Protein AF-A5F9J2-F1 (afdb_monomer_lite)

Sequence (67 aa):
MTWDAVEGATQYNIYRDGAKVGESETNSYEDTGLTASTTYEYKVSAVNAVGESALSDKLPLTTQPST

Organism: Clostridium kluyveri (strain ATCC 8527 / DSM 555 / NBRC 12016 / NCIMB 10680 / K1) (NCBI:txid431943)

InterPro domains:
  IPR003961 Fibronectin type III [PF00041] (2-59)
  IPR003961 Fibro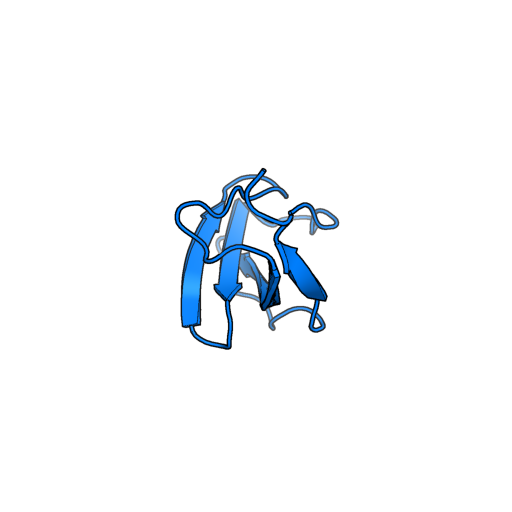nectin type III [PS50853] (1-66)
  IPR003961 Fibronectin type III [cd0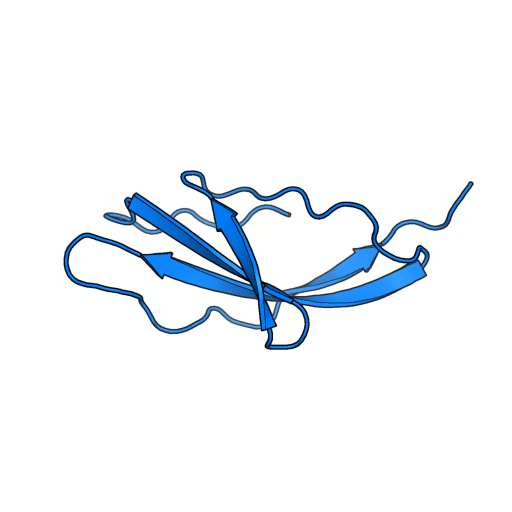0063] (2-63)
  IPR013783 Immunoglobulin-like fold [G3DSA:2.60.40.10] (1-64)
  IPR036116 Fibronectin type III superfamily [SSF49265] (2-63)

Secondary structure (DSSP, 8-state):
-B-PPPTT-SEEEEEETTEEEEEESSSB----SPPTT-EEEEEEEEEETTEEPPPPPPEEEEPPPP-

Structure (mmCIF, N/CA/C/O backbone):
data_AF-A5F9J2-F1
#
_entry.id   AF-A5F9J2-F1
#
loop_
_atom_site.group_PDB
_atom_site.id
_atom_site.type_symbol
_atom_site.label_atom_id
_atom_site.label_alt_id
_atom_site.label_comp_id
_atom_site.label_asym_id
_atom_site.label_entity_id
_atom_site.label_seq_id
_atom_site.pdbx_PDB_ins_code
_atom_site.Cartn_x
_atom_site.Cartn_y
_atom_site.Cartn_z
_atom_site.occupancy
_atom_site.B_iso_or_equiv
_atom_site.auth_seq_id
_atom_site.auth_comp_id
_atom_site.auth_asym_id
_atom_site.auth_atom_id
_atom_site.pdbx_PDB_model_num
ATOM 1 N N . MET A 1 1 ? 2.780 4.110 7.742 1.00 88.69 1 MET A N 1
ATOM 2 C CA . MET A 1 1 ? 3.285 2.743 7.481 1.00 88.69 1 MET A CA 1
ATOM 3 C C . MET A 1 1 ? 4.554 2.835 6.646 1.00 88.69 1 MET A C 1
ATOM 5 O O . MET A 1 1 ? 4.701 3.801 5.904 1.00 88.69 1 MET A O 1
ATOM 9 N N . THR A 1 2 ? 5.449 1.861 6.761 1.00 92.75 2 THR A N 1
ATOM 10 C CA . THR A 1 2 ? 6.679 1.764 5.960 1.00 92.75 2 THR A CA 1
ATOM 11 C C . THR A 1 2 ? 6.852 0.328 5.490 1.00 92.75 2 THR A C 1
ATOM 13 O O . THR A 1 2 ? 6.461 -0.591 6.211 1.00 92.75 2 THR A O 1
ATOM 16 N N . TRP A 1 3 ? 7.439 0.136 4.315 1.00 92.69 3 TRP A N 1
ATOM 17 C CA . TRP A 1 3 ? 7.736 -1.181 3.745 1.00 92.69 3 TRP A CA 1
ATOM 18 C C . TRP A 1 3 ? 9.132 -1.191 3.113 1.00 92.69 3 TRP A C 1
ATOM 20 O O . TRP A 1 3 ? 9.780 -0.148 2.994 1.00 92.69 3 TRP A O 1
ATOM 30 N N . ASP A 1 4 ? 9.611 -2.369 2.726 1.00 91.75 4 ASP A N 1
ATOM 31 C CA . ASP A 1 4 ? 10.897 -2.499 2.043 1.00 91.75 4 ASP A CA 1
ATOM 32 C C . ASP A 1 4 ? 10.807 -1.957 0.615 1.00 91.75 4 ASP A C 1
ATOM 34 O O . ASP A 1 4 ? 9.866 -2.251 -0.125 1.00 91.75 4 ASP A O 1
ATOM 38 N N . ALA A 1 5 ? 11.789 -1.147 0.221 1.00 92.31 5 ALA A N 1
ATOM 39 C CA . ALA A 1 5 ? 11.840 -0.616 -1.132 1.00 92.31 5 ALA A CA 1
ATOM 40 C C . ALA A 1 5 ? 12.080 -1.745 -2.148 1.00 92.31 5 ALA A C 1
ATOM 42 O O . ALA A 1 5 ? 12.938 -2.605 -1.951 1.00 92.31 5 ALA A O 1
ATOM 43 N N . VAL A 1 6 ? 11.346 -1.708 -3.258 1.00 94.44 6 VAL A N 1
ATOM 44 C CA . VAL A 1 6 ? 11.511 -2.626 -4.385 1.00 94.44 6 VAL A CA 1
ATOM 45 C C . VAL A 1 6 ? 12.417 -1.968 -5.422 1.00 94.44 6 VAL A C 1
ATOM 47 O O . VAL A 1 6 ? 12.157 -0.851 -5.873 1.00 94.44 6 VAL A O 1
ATOM 50 N N . GLU A 1 7 ? 13.494 -2.651 -5.806 1.00 93.56 7 GLU A N 1
ATOM 51 C CA . GLU A 1 7 ? 14.432 -2.142 -6.808 1.00 93.56 7 GLU A CA 1
ATOM 52 C C . GLU A 1 7 ? 13.727 -1.903 -8.153 1.00 93.56 7 GLU A C 1
ATOM 54 O O . GLU A 1 7 ? 12.982 -2.748 -8.650 1.00 93.56 7 GLU A O 1
ATOM 59 N N . GLY A 1 8 ? 13.949 -0.724 -8.739 1.00 92.75 8 GLY A N 1
ATOM 60 C CA . GLY A 1 8 ? 13.320 -0.323 -9.997 1.00 92.75 8 GLY A CA 1
ATOM 61 C C . GLY A 1 8 ? 11.861 0.129 -9.875 1.00 92.75 8 GLY A C 1
ATOM 62 O O . GLY A 1 8 ? 11.265 0.472 -10.896 1.00 92.75 8 GLY A O 1
ATOM 63 N N . ALA A 1 9 ? 11.283 0.163 -8.670 1.00 95.56 9 ALA A N 1
ATOM 64 C CA . ALA A 1 9 ? 10.001 0.817 -8.438 1.00 95.56 9 ALA A CA 1
ATOM 65 C C . ALA A 1 9 ? 10.156 2.340 -8.526 1.00 95.56 9 ALA A C 1
ATOM 67 O O . ALA A 1 9 ? 11.070 2.920 -7.939 1.00 95.56 9 ALA A O 1
ATOM 68 N N . THR A 1 10 ? 9.247 2.988 -9.247 1.00 96.19 10 THR A N 1
ATOM 69 C CA . THR A 1 10 ? 9.150 4.453 -9.328 1.00 96.19 10 THR A CA 1
ATOM 70 C C . THR A 1 10 ? 8.005 4.997 -8.483 1.00 96.19 10 THR A C 1
ATOM 72 O O . THR A 1 10 ? 7.970 6.184 -8.185 1.00 96.19 10 THR A O 1
ATOM 75 N N . GLN A 1 11 ? 7.054 4.138 -8.126 1.00 97.06 11 GLN A N 1
ATOM 76 C CA . GLN A 1 11 ? 5.885 4.463 -7.323 1.00 97.06 11 GLN A CA 1
ATOM 77 C C . GLN A 1 11 ? 5.389 3.191 -6.626 1.00 97.06 11 GLN A C 1
ATOM 79 O O . GLN A 1 11 ? 5.721 2.074 -7.020 1.00 97.06 11 GLN A O 1
ATOM 84 N N . TYR A 1 12 ? 4.575 3.365 -5.598 1.00 97.38 12 TYR A N 1
ATOM 85 C CA . TYR A 1 12 ? 3.853 2.315 -4.907 1.00 97.38 12 TYR A CA 1
ATOM 86 C C . TYR A 1 12 ? 2.371 2.664 -4.834 1.00 97.38 12 TYR A C 1
ATOM 88 O O . TYR A 1 12 ? 2.021 3.804 -4.528 1.00 97.38 12 TYR A O 1
ATOM 96 N N . ASN A 1 13 ? 1.502 1.681 -5.054 1.00 97.50 13 ASN A N 1
ATOM 97 C CA . ASN A 1 13 ? 0.074 1.810 -4.782 1.00 97.50 13 ASN A CA 1
ATOM 98 C C . ASN A 1 13 ? -0.227 1.215 -3.407 1.00 97.50 13 ASN A C 1
ATOM 100 O O . ASN A 1 13 ? 0.195 0.100 -3.100 1.00 97.50 13 ASN A O 1
ATOM 104 N N . ILE A 1 14 ? -0.983 1.945 -2.589 1.00 97.25 14 ILE A N 1
ATOM 105 C CA . ILE A 1 14 ? -1.361 1.532 -1.241 1.00 97.25 14 ILE A CA 1
ATOM 106 C C . ILE A 1 14 ? -2.824 1.120 -1.254 1.00 97.25 14 ILE A C 1
ATOM 108 O O . ILE A 1 14 ? -3.702 1.880 -1.673 1.00 97.25 14 ILE A O 1
ATOM 112 N N . TYR A 1 15 ? -3.082 -0.079 -0.750 1.00 96.69 15 TYR A N 1
ATOM 113 C CA . TYR A 1 15 ? -4.408 -0.654 -0.622 1.00 96.69 15 TYR A CA 1
ATOM 114 C C . TYR A 1 15 ? -4.743 -0.836 0.849 1.00 96.69 15 TYR A C 1
ATOM 116 O O . TYR A 1 15 ? -3.933 -1.384 1.593 1.00 96.69 15 TYR A O 1
ATOM 124 N N . ARG A 1 16 ? -5.948 -0.429 1.242 1.00 96.44 16 ARG A N 1
ATOM 125 C CA . ARG A 1 16 ? -6.534 -0.654 2.563 1.00 96.44 16 ARG A CA 1
ATOM 126 C C . ARG A 1 16 ? -7.830 -1.431 2.395 1.00 96.44 16 ARG A C 1
ATOM 128 O O . ARG A 1 16 ? -8.685 -1.036 1.605 1.00 96.44 16 ARG A O 1
ATOM 135 N N . ASP A 1 17 ? -7.945 -2.561 3.082 1.00 94.44 17 ASP A N 1
ATOM 136 C CA . ASP A 1 17 ? -9.104 -3.464 3.037 1.00 94.44 17 ASP A CA 1
ATOM 137 C C . ASP A 1 17 ? -9.514 -3.854 1.602 1.00 94.44 17 ASP A C 1
ATOM 139 O O . ASP A 1 17 ? -10.685 -4.032 1.272 1.00 94.44 17 ASP A O 1
ATOM 143 N N . GLY A 1 18 ? -8.517 -3.973 0.718 1.00 92.81 18 GLY A N 1
ATOM 144 C CA . GLY A 1 18 ? -8.691 -4.339 -0.689 1.00 92.81 18 GLY A CA 1
ATOM 145 C C . GLY A 1 18 ? -8.981 -3.178 -1.649 1.00 92.81 18 GLY A C 1
ATOM 146 O O . GLY A 1 18 ? -8.968 -3.40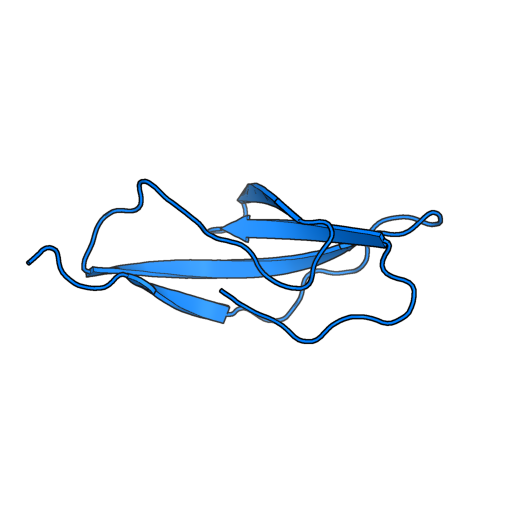2 -2.857 1.00 92.81 18 GLY A O 1
ATOM 147 N N . ALA A 1 19 ? -9.181 -1.951 -1.162 1.00 95.25 19 ALA A N 1
ATOM 148 C CA . ALA A 1 19 ? -9.367 -0.764 -1.998 1.00 95.25 19 ALA A CA 1
ATOM 149 C C . ALA A 1 19 ? -8.085 0.073 -2.070 1.00 95.25 19 ALA A C 1
ATOM 151 O O . ALA A 1 19 ? -7.416 0.263 -1.057 1.00 95.25 19 ALA A O 1
ATOM 152 N N . LYS A 1 20 ? -7.747 0.609 -3.250 1.00 95.56 20 LYS A N 1
ATOM 153 C CA . LYS A 1 20 ? -6.635 1.561 -3.389 1.00 95.56 20 LYS A CA 1
ATOM 154 C C . LYS A 1 20 ? -6.997 2.856 -2.661 1.00 95.56 20 LYS A C 1
ATOM 156 O O . LYS A 1 20 ? -7.998 3.483 -2.998 1.00 95.56 20 LYS A O 1
ATOM 161 N N . VAL A 1 21 ? -6.191 3.241 -1.678 1.00 96.44 21 VAL A N 1
ATOM 162 C CA . VAL A 1 21 ? -6.394 4.454 -0.867 1.00 96.44 21 VAL A CA 1
ATOM 163 C C . VAL A 1 21 ? -5.387 5.551 -1.176 1.00 96.44 21 VAL A C 1
ATOM 165 O O . VAL A 1 21 ? -5.643 6.714 -0.879 1.00 96.44 21 VAL A O 1
ATOM 168 N N . GLY A 1 22 ? -4.266 5.207 -1.808 1.00 95.69 22 GLY A N 1
ATOM 169 C CA . GLY A 1 22 ? -3.254 6.190 -2.146 1.00 95.69 22 GLY A CA 1
ATOM 170 C C . GLY A 1 22 ? -2.134 5.642 -3.008 1.00 95.69 22 GLY A C 1
ATOM 171 O O . GLY A 1 22 ? -2.099 4.464 -3.371 1.00 95.69 22 GLY A O 1
ATOM 172 N N . GLU A 1 23 ? -1.215 6.542 -3.318 1.00 96.56 23 GLU A N 1
ATOM 173 C CA . GLU A 1 23 ? 0.026 6.275 -4.028 1.00 96.56 23 GLU A CA 1
ATOM 174 C C . GLU A 1 23 ? 1.164 6.964 -3.277 1.00 96.56 23 GLU A C 1
ATOM 176 O O . GLU A 1 23 ? 0.948 7.983 -2.618 1.00 96.56 23 GLU A O 1
ATOM 181 N N . SER A 1 24 ? 2.369 6.413 -3.365 1.00 96.38 24 SER A N 1
ATOM 182 C CA . SER A 1 24 ? 3.571 7.030 -2.811 1.00 96.38 24 SER A CA 1
ATOM 183 C C . SER A 1 24 ? 4.756 6.824 -3.743 1.00 96.38 24 SER A C 1
ATOM 185 O O . SER A 1 24 ? 4.927 5.746 -4.302 1.00 96.38 24 SER A O 1
ATOM 187 N N . GLU A 1 25 ? 5.586 7.847 -3.915 1.00 95.56 25 GLU A N 1
ATOM 188 C CA . GLU A 1 25 ? 6.852 7.747 -4.659 1.00 95.56 25 GLU A CA 1
ATOM 189 C C . GLU A 1 25 ? 7.979 7.159 -3.793 1.00 95.56 25 GLU A C 1
ATOM 191 O O . GLU A 1 25 ? 9.032 6.771 -4.294 1.00 95.56 25 GLU A O 1
ATOM 196 N N . THR A 1 26 ? 7.757 7.064 -2.480 1.00 94.56 26 THR A N 1
ATOM 197 C CA . THR A 1 26 ? 8.701 6.508 -1.509 1.00 94.56 26 THR A CA 1
ATOM 198 C C . THR A 1 26 ? 8.122 5.258 -0.848 1.00 94.56 26 THR A C 1
ATOM 200 O O . THR A 1 26 ? 6.945 4.930 -0.988 1.00 94.56 26 THR A O 1
ATOM 203 N N . ASN A 1 27 ? 8.946 4.539 -0.088 1.00 93.31 27 ASN A N 1
ATOM 204 C CA . ASN A 1 27 ? 8.549 3.328 0.634 1.00 93.31 27 ASN A CA 1
ATOM 205 C C . ASN A 1 27 ? 7.820 3.613 1.968 1.00 93.31 27 ASN A C 1
ATOM 207 O O . ASN A 1 27 ? 7.918 2.849 2.936 1.00 93.31 27 ASN A O 1
ATOM 211 N N . SER A 1 28 ? 7.117 4.742 2.042 1.00 93.44 28 SER A N 1
ATOM 212 C CA . SER A 1 28 ? 6.329 5.150 3.197 1.00 93.44 28 SER A CA 1
ATOM 213 C C . SER A 1 28 ? 5.019 5.799 2.767 1.00 93.44 28 SER A C 1
ATOM 215 O O . SER A 1 28 ? 4.916 6.410 1.704 1.00 93.44 28 SER A O 1
ATOM 217 N N . TYR A 1 29 ? 3.996 5.651 3.604 1.00 94.69 29 TYR A N 1
ATOM 218 C CA . TYR A 1 29 ? 2.697 6.285 3.402 1.00 94.69 29 TYR A CA 1
ATOM 219 C C . TYR A 1 29 ? 2.053 6.618 4.743 1.00 94.69 29 TYR A C 1
ATOM 221 O O . TYR A 1 29 ? 2.056 5.801 5.676 1.00 94.69 29 TYR A O 1
ATOM 229 N N . GLU A 1 30 ? 1.508 7.825 4.836 1.00 93.25 30 GLU A N 1
ATOM 230 C CA . GLU A 1 30 ? 0.720 8.281 5.971 1.00 93.25 30 GLU A CA 1
ATOM 231 C C . GLU A 1 30 ? -0.761 8.202 5.608 1.00 93.25 30 GLU A C 1
ATOM 233 O O . GLU A 1 30 ? -1.234 8.902 4.717 1.00 93.25 30 GLU A O 1
ATOM 238 N N . ASP A 1 31 ? -1.485 7.327 6.303 1.00 92.25 31 ASP A N 1
ATOM 239 C CA . ASP A 1 31 ? -2.931 7.208 6.162 1.00 92.25 31 ASP A CA 1
ATOM 240 C C . ASP A 1 31 ? -3.606 8.003 7.286 1.00 92.25 31 ASP A C 1
ATOM 242 O O . ASP A 1 31 ? -3.346 7.765 8.470 1.00 92.25 31 ASP A O 1
ATOM 246 N N . THR A 1 32 ? -4.436 8.977 6.914 1.00 90.94 32 THR A N 1
ATOM 247 C CA . THR A 1 32 ? -5.058 9.941 7.834 1.00 90.94 32 THR A CA 1
ATOM 248 C C . THR A 1 32 ? -6.582 9.822 7.816 1.00 90.94 32 THR A C 1
ATOM 250 O O . THR A 1 32 ? -7.178 9.270 6.894 1.00 90.94 32 THR A O 1
ATOM 253 N N . GLY A 1 33 ? -7.243 10.325 8.864 1.00 89.25 33 GLY A N 1
ATOM 254 C CA . GLY A 1 33 ? -8.708 10.260 8.975 1.00 89.25 33 GLY A CA 1
ATOM 255 C C . GLY A 1 33 ? -9.258 8.870 9.322 1.00 89.25 33 GLY A C 1
ATOM 256 O O . GLY A 1 33 ? -10.451 8.622 9.161 1.00 89.25 33 GLY A O 1
ATOM 257 N N . LEU A 1 34 ? -8.405 7.964 9.803 1.00 92.19 34 LEU A N 1
ATOM 258 C CA . LEU A 1 34 ? -8.798 6.628 10.241 1.00 92.19 34 LEU A CA 1
ATOM 259 C C . LEU A 1 34 ? -9.517 6.655 11.592 1.00 92.19 34 LEU A C 1
ATOM 261 O O . LEU A 1 34 ? -9.152 7.407 12.497 1.00 92.19 34 LEU A O 1
ATOM 265 N N . THR A 1 35 ? -10.480 5.752 11.771 1.00 93.06 35 THR A N 1
ATOM 266 C CA . THR A 1 35 ? -11.047 5.469 13.094 1.00 93.06 35 THR A CA 1
ATOM 267 C C . THR A 1 35 ? -9.968 4.896 14.014 1.00 93.06 35 THR A C 1
ATOM 269 O O . THR A 1 35 ? -9.215 4.003 13.615 1.00 93.06 35 THR A O 1
ATOM 272 N N . ALA A 1 36 ? -9.887 5.417 15.238 1.00 92.50 36 ALA A N 1
ATOM 273 C CA . ALA A 1 36 ? -8.974 4.945 16.274 1.00 92.50 36 ALA A CA 1
ATOM 274 C C . ALA A 1 36 ? -9.304 3.517 16.737 1.00 92.50 36 ALA A C 1
ATOM 276 O O . ALA A 1 36 ? -10.429 3.044 16.566 1.00 92.50 36 ALA A O 1
ATOM 277 N N . SER A 1 37 ? -8.318 2.829 17.319 1.00 92.38 37 SER A N 1
ATOM 278 C CA . SER A 1 37 ? -8.452 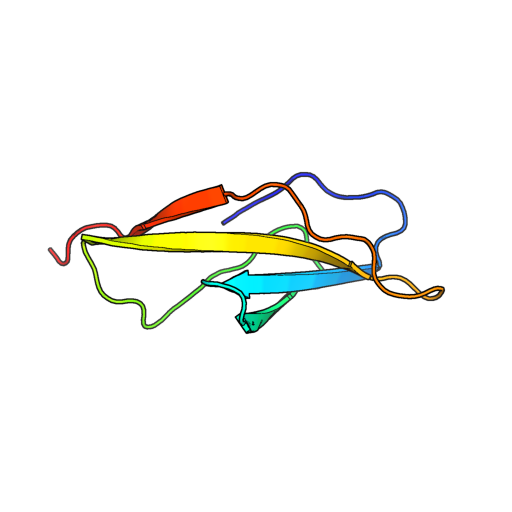1.448 17.816 1.00 92.38 37 SER A CA 1
ATOM 279 C C . SER A 1 37 ? -9.055 0.466 16.802 1.00 92.38 37 SER A C 1
ATOM 281 O O . SER A 1 37 ? -9.731 -0.489 17.178 1.00 92.38 37 SER A O 1
ATOM 283 N N . THR A 1 38 ? -8.820 0.701 15.511 1.00 94.12 38 THR A N 1
ATOM 284 C CA . THR A 1 38 ? -9.362 -0.100 14.411 1.00 94.12 38 THR A CA 1
ATOM 285 C C . THR A 1 38 ? -8.215 -0.748 13.651 1.00 94.12 38 THR A C 1
ATOM 287 O O . THR A 1 38 ? -7.221 -0.092 13.333 1.00 94.12 38 THR A O 1
ATOM 290 N N . THR A 1 39 ? -8.340 -2.047 13.384 1.00 93.56 39 THR A N 1
ATOM 291 C CA . THR A 1 39 ? -7.392 -2.786 12.548 1.00 93.56 39 THR A CA 1
ATOM 292 C C . THR A 1 39 ? -7.795 -2.659 11.090 1.00 93.56 39 THR A C 1
ATOM 294 O O . THR A 1 39 ? -8.923 -2.986 10.734 1.00 93.56 39 THR A O 1
ATOM 297 N N . TYR A 1 40 ? -6.849 -2.230 10.263 1.00 94.62 40 TYR A N 1
ATOM 298 C CA . TYR A 1 40 ? -6.987 -2.167 8.814 1.00 94.62 40 TYR A CA 1
ATOM 299 C C . TYR A 1 40 ? -5.976 -3.112 8.162 1.00 94.62 40 TYR A C 1
ATOM 301 O O . TYR A 1 40 ? -4.851 -3.265 8.654 1.00 94.62 40 TYR A O 1
ATOM 309 N N . GLU A 1 41 ? -6.362 -3.743 7.055 1.00 95.44 41 GLU A N 1
ATOM 310 C CA . GLU A 1 41 ? -5.466 -4.599 6.277 1.00 95.44 41 GLU A CA 1
ATOM 311 C C . GLU A 1 41 ? -4.811 -3.799 5.153 1.00 95.44 41 GLU A C 1
ATOM 313 O O . GLU A 1 41 ? -5.480 -3.407 4.195 1.00 95.44 41 GLU A O 1
ATOM 318 N N . TYR A 1 42 ? -3.493 -3.609 5.228 1.00 95.44 42 TYR A N 1
ATOM 319 C CA . TYR A 1 42 ? -2.747 -2.926 4.178 1.00 95.44 42 TYR A CA 1
ATOM 320 C C . TYR A 1 42 ? -2.043 -3.899 3.243 1.00 95.44 42 TYR A C 1
ATOM 322 O O . TYR A 1 42 ? -1.515 -4.932 3.663 1.00 95.44 42 TYR A O 1
ATOM 330 N N . LYS A 1 43 ? -2.017 -3.545 1.961 1.00 96.56 43 LYS A N 1
ATOM 331 C CA . LYS A 1 43 ? -1.173 -4.168 0.941 1.00 96.56 43 LYS A CA 1
ATOM 332 C C . LYS A 1 43 ? -0.547 -3.089 0.078 1.00 96.56 43 LYS A C 1
ATOM 334 O O . LYS A 1 43 ? -1.140 -2.030 -0.117 1.00 96.56 43 LYS A O 1
ATOM 339 N N . VAL A 1 44 ? 0.622 -3.385 -0.467 1.00 96.94 44 VAL A N 1
ATOM 340 C CA . VAL A 1 44 ? 1.350 -2.471 -1.343 1.00 96.94 44 VAL A CA 1
ATOM 341 C C . VAL A 1 44 ? 1.754 -3.204 -2.614 1.00 96.94 44 VAL A C 1
ATOM 343 O O . VAL A 1 44 ? 2.157 -4.361 -2.555 1.00 96.94 44 VAL A O 1
ATOM 346 N N . SER A 1 45 ? 1.657 -2.549 -3.761 1.00 96.88 45 SER A N 1
ATOM 347 C CA . SER A 1 45 ? 2.275 -2.998 -5.015 1.00 96.88 45 SER A CA 1
ATOM 348 C C . SER A 1 45 ? 3.286 -1.960 -5.482 1.00 96.88 45 SER A C 1
ATOM 350 O O . SER A 1 45 ? 3.120 -0.762 -5.252 1.00 96.88 45 SER A O 1
ATOM 352 N N . ALA A 1 46 ? 4.349 -2.428 -6.126 1.00 97.25 46 ALA A N 1
ATOM 353 C CA . ALA A 1 46 ? 5.334 -1.582 -6.775 1.00 97.25 46 ALA A CA 1
ATOM 354 C C . ALA A 1 46 ? 4.894 -1.286 -8.209 1.00 97.25 46 ALA A C 1
ATOM 356 O O . ALA A 1 46 ? 4.399 -2.163 -8.913 1.00 97.25 46 ALA A O 1
ATOM 357 N N . VAL A 1 47 ? 5.110 -0.059 -8.656 1.00 96.88 47 VAL A N 1
ATOM 358 C CA . VAL A 1 47 ? 4.806 0.407 -10.006 1.00 96.88 47 VAL A CA 1
ATOM 359 C C . VAL A 1 47 ? 6.087 0.934 -10.632 1.00 96.88 47 VAL A C 1
ATOM 361 O O . VAL A 1 47 ? 6.862 1.650 -9.994 1.00 96.88 47 VAL A O 1
ATOM 364 N N . ASN A 1 48 ? 6.314 0.576 -11.889 1.00 95.75 48 ASN A N 1
ATOM 365 C CA . ASN A 1 48 ? 7.378 1.126 -12.715 1.00 95.75 48 ASN A CA 1
ATOM 366 C C . ASN A 1 48 ? 6.885 1.358 -14.152 1.00 95.75 48 ASN A C 1
ATOM 368 O O . ASN A 1 48 ? 5.711 1.162 -14.461 1.00 95.75 48 ASN A O 1
ATOM 372 N N . ALA A 1 49 ? 7.787 1.758 -15.051 1.00 94.38 49 ALA A N 1
ATOM 373 C CA . ALA A 1 49 ? 7.451 2.037 -16.449 1.00 94.38 49 ALA A CA 1
ATOM 374 C C . ALA A 1 49 ? 6.877 0.829 -17.224 1.00 94.38 49 ALA A C 1
ATOM 376 O O . ALA A 1 49 ? 6.267 1.018 -18.274 1.00 94.38 49 ALA A O 1
ATOM 377 N N . VAL A 1 50 ? 7.083 -0.399 -16.736 1.00 95.31 50 VAL A N 1
ATOM 378 C CA . VAL A 1 50 ? 6.550 -1.632 -17.338 1.00 95.31 50 VAL A CA 1
ATOM 379 C C . VAL A 1 50 ? 5.134 -1.923 -16.834 1.00 95.31 50 VAL A C 1
ATOM 381 O O . VAL A 1 50 ? 4.331 -2.497 -17.568 1.00 95.31 50 VAL A O 1
ATOM 384 N N . GLY A 1 51 ? 4.812 -1.513 -15.606 1.00 94.56 51 GLY A N 1
ATOM 385 C CA . GLY A 1 51 ? 3.491 -1.674 -15.011 1.00 94.56 51 GLY A CA 1
ATOM 386 C C . GLY A 1 51 ? 3.538 -1.879 -13.500 1.00 94.56 51 GLY A C 1
ATOM 387 O O . GLY A 1 51 ? 4.509 -1.532 -12.829 1.00 94.56 51 GLY A O 1
ATOM 388 N N . GLU A 1 52 ? 2.455 -2.443 -12.974 1.00 96.12 52 GLU A N 1
ATOM 389 C CA . GLU A 1 52 ? 2.253 -2.712 -11.551 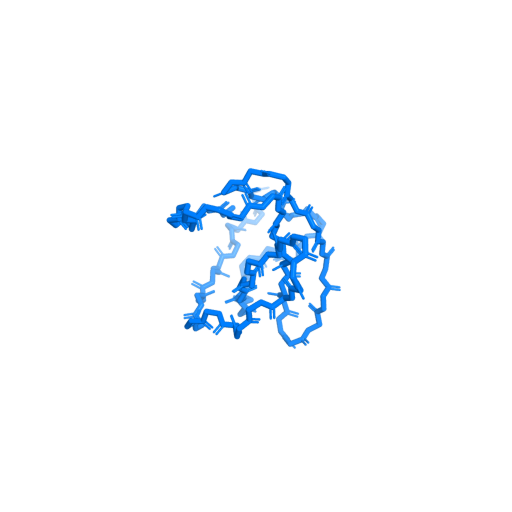1.00 96.12 52 GLU A CA 1
ATOM 390 C C . GLU A 1 52 ? 2.562 -4.178 -11.201 1.00 96.12 52 GLU A C 1
ATOM 392 O O . GLU A 1 52 ? 2.209 -5.101 -11.940 1.00 96.12 52 GLU A O 1
ATOM 397 N N . SER A 1 53 ? 3.224 -4.397 -10.066 1.00 95.44 53 SER A N 1
ATOM 398 C CA . SER A 1 53 ? 3.535 -5.720 -9.528 1.00 95.44 53 SER A CA 1
ATOM 399 C C . SER A 1 53 ? 2.318 -6.391 -8.886 1.00 95.44 53 SER A C 1
ATOM 401 O O . SER A 1 53 ? 1.282 -5.778 -8.642 1.00 95.44 53 SER A O 1
ATOM 403 N N . ALA A 1 54 ? 2.472 -7.661 -8.498 1.00 95.12 54 ALA A N 1
ATOM 404 C CA . ALA A 1 54 ? 1.544 -8.271 -7.550 1.00 95.12 54 ALA A CA 1
ATOM 405 C C . ALA A 1 54 ? 1.533 -7.498 -6.216 1.00 95.12 54 ALA A C 1
ATOM 407 O O . ALA A 1 54 ? 2.526 -6.866 -5.842 1.00 95.12 54 ALA A O 1
ATOM 408 N N . LEU A 1 55 ? 0.405 -7.572 -5.506 1.00 94.00 55 LEU A N 1
ATOM 409 C CA . LEU A 1 55 ? 0.270 -7.033 -4.154 1.00 94.00 55 LEU A CA 1
ATOM 410 C C . LEU A 1 55 ? 1.171 -7.796 -3.175 1.00 94.00 55 LEU A C 1
ATOM 412 O O . LEU A 1 55 ? 1.309 -9.016 -3.278 1.00 94.00 55 LEU A O 1
ATOM 416 N N . SER A 1 56 ? 1.704 -7.081 -2.189 1.00 94.56 56 SER A N 1
ATOM 417 C CA . SER A 1 56 ? 2.436 -7.644 -1.058 1.00 94.56 56 SER A CA 1
ATOM 418 C C . SER A 1 56 ? 1.569 -8.575 -0.208 1.00 94.56 56 SER A C 1
ATOM 420 O O . SER A 1 56 ? 0.331 -8.594 -0.295 1.00 94.56 56 SER A O 1
ATOM 422 N N . ASP A 1 57 ? 2.231 -9.274 0.713 1.00 92.19 57 ASP A N 1
ATOM 423 C CA . ASP A 1 57 ? 1.553 -9.896 1.842 1.00 92.19 57 ASP A CA 1
ATOM 424 C C . ASP A 1 57 ? 0.764 -8.861 2.651 1.00 92.19 57 ASP A C 1
ATOM 426 O O . ASP A 1 57 ? 1.058 -7.658 2.652 1.00 92.19 57 ASP A O 1
ATOM 430 N N . LYS A 1 58 ? -0.284 -9.347 3.318 1.00 91.00 58 LYS A N 1
ATOM 431 C CA . LYS A 1 58 ? -1.146 -8.520 4.161 1.00 91.00 58 LYS A CA 1
ATOM 432 C C . LYS A 1 58 ? -0.367 -8.024 5.374 1.00 91.00 58 LYS A C 1
ATOM 434 O O . LYS A 1 58 ? 0.133 -8.832 6.154 1.00 91.00 58 LYS A O 1
ATOM 439 N N . LEU A 1 59 ? -0.364 -6.711 5.575 1.00 90.75 59 LEU A N 1
ATOM 440 C CA . LEU A 1 59 ? 0.161 -6.069 6.771 1.00 90.75 59 LEU A CA 1
ATOM 441 C C . LEU A 1 59 ? -1.002 -5.515 7.612 1.00 90.75 59 LEU A C 1
ATOM 443 O O . LEU A 1 59 ? -1.538 -4.451 7.286 1.00 90.75 59 LEU A O 1
ATOM 447 N N . PRO A 1 60 ? -1.430 -6.213 8.678 1.00 89.94 60 PRO A N 1
ATOM 448 C CA . PRO A 1 60 ? -2.444 -5.686 9.582 1.00 89.94 60 PRO A CA 1
ATOM 449 C C . PRO A 1 60 ? -1.845 -4.568 10.445 1.00 89.94 60 PRO A C 1
ATOM 451 O O . PRO A 1 60 ? -0.846 -4.771 11.135 1.00 89.94 60 PRO A O 1
ATOM 454 N N . LEU A 1 61 ? -2.466 -3.388 10.431 1.00 89.81 61 LEU A N 1
ATOM 455 C CA . LEU A 1 61 ? -2.067 -2.241 11.252 1.00 89.81 61 LEU A CA 1
ATOM 456 C C . LEU A 1 61 ? -3.261 -1.752 12.067 1.00 89.81 61 LEU A C 1
ATOM 458 O O . LEU A 1 61 ? -4.314 -1.430 11.518 1.00 89.81 61 LEU A O 1
ATOM 462 N N . THR A 1 62 ? -3.078 -1.673 13.384 1.00 91.25 62 THR A N 1
ATOM 463 C CA . THR A 1 62 ? -4.086 -1.144 14.308 1.00 91.25 62 THR A CA 1
ATOM 464 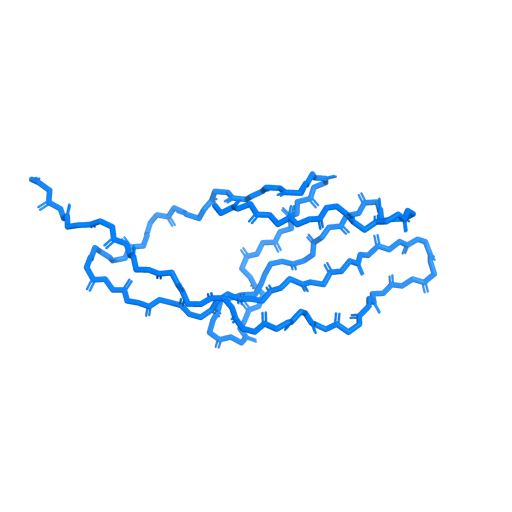C C . THR A 1 62 ? -3.768 0.304 14.638 1.00 91.25 62 THR A C 1
ATOM 466 O O . THR A 1 62 ? -2.658 0.620 15.070 1.00 91.25 62 THR A O 1
ATOM 469 N N . THR A 1 63 ? -4.740 1.190 14.438 1.00 90.00 63 THR A N 1
ATOM 470 C CA . THR A 1 63 ? -4.607 2.598 14.816 1.00 90.00 63 THR A CA 1
ATOM 471 C C . THR A 1 63 ? -4.525 2.752 16.331 1.00 90.00 63 THR A C 1
ATOM 473 O O . THR A 1 63 ? -5.138 2.004 17.097 1.00 90.00 63 THR A O 1
ATOM 476 N N . GLN A 1 64 ? -3.762 3.749 16.776 1.00 85.62 64 GLN A N 1
ATOM 477 C CA . GLN A 1 64 ? -3.692 4.090 18.194 1.00 85.62 64 GLN A CA 1
ATOM 478 C C . GLN A 1 64 ? -5.071 4.545 18.707 1.00 85.62 64 GLN A C 1
ATOM 480 O O . GLN A 1 64 ? -5.873 5.067 17.925 1.00 85.62 64 GLN A O 1
ATOM 485 N N . PRO A 1 65 ? -5.375 4.338 19.999 1.00 80.69 65 PRO A N 1
ATOM 486 C CA . PRO A 1 65 ? -6.581 4.886 20.609 1.00 80.69 65 PRO A CA 1
ATOM 487 C C . PRO A 1 65 ? -6.575 6.419 20.557 1.00 80.69 65 PRO A C 1
ATOM 489 O O . PRO A 1 65 ? -5.526 7.048 20.699 1.00 80.69 65 PRO A O 1
ATOM 492 N N . SER A 1 66 ? -7.752 7.025 20.380 1.00 73.62 66 SER A N 1
ATOM 493 C CA . SER A 1 66 ? -7.926 8.463 20.586 1.00 73.62 66 SER A CA 1
ATOM 494 C C . SER A 1 66 ? -7.676 8.752 22.062 1.00 73.62 66 SER A C 1
ATOM 496 O O . SER A 1 66 ? -8.361 8.189 22.916 1.00 73.62 66 SER A O 1
ATOM 498 N N . THR A 1 67 ? -6.651 9.551 22.347 1.00 66.69 67 THR A N 1
ATOM 499 C CA . THR A 1 67 ? -6.375 10.046 23.703 1.00 66.69 67 THR A CA 1
ATOM 500 C C . THR A 1 67 ? -7.333 11.177 24.050 1.00 66.69 67 THR A C 1
ATOM 502 O O . THR A 1 67 ? -7.700 11.929 23.118 1.00 66.69 67 THR A O 1
#

Foldseek 3Di:
DFDDDDPQFQKKFKDKPRHTPDMGRHRDDDDPPDDAQDKIWIWMWGAHPVGIDDIDPTDIDHHHHDD

pLDDT: mean 93.1, std 5.0, range [66.69, 97.5]

Radius of gyration: 12.49 Å; chains: 1; bounding box: 26×20×41 Å